Protein AF-V4TVE2-F1 (afdb_monomer_lite)

Sequence (80 aa):
MHSVSGEDISVCVCLSILTSLFDDEGIFDEGKSFNQTRITKLEMRRRLVFICKFASNARPSRGNLKQVFSFLSGGSVDLV

Secondary structure (DSSP, 8-state):
-----HHHHHHHHHHHHHHHHB-TTS-B-TTHHHHHSPPPHHHHHHHHHHHHTT-TT----HHHHHHHHHHHHH------

pLDDT: mean 83.24, std 14.55, range [38.38, 94.44]

Organism: Citrus clementina (NCBI:txid85681)

Foldseek 3Di:
DPPQDPLQVVLLVVLLCQLQQADLVSDGDHRPNLVVDQDDPVSSVVSSVVVCVVVVVHDHDPVSSVVSNCCSRPPPPPPD

Structure (mmCIF, N/CA/C/O backbone):
data_AF-V4TVE2-F1
#
_entry.id   AF-V4TVE2-F1
#
loop_
_atom_site.group_PDB
_atom_site.id
_atom_site.type_symbol
_atom_site.label_atom_id
_atom_site.label_alt_id
_atom_site.label_comp_id
_atom_site.label_asym_id
_atom_site.label_entity_id
_atom_site.label_seq_id
_atom_site.pdbx_PDB_ins_code
_atom_site.Cartn_x
_atom_site.Cartn_y
_atom_site.Cartn_z
_atom_site.occupancy
_atom_site.B_iso_or_equiv
_atom_site.auth_seq_id
_atom_site.auth_comp_id
_atom_site.auth_asym_id
_atom_site.auth_atom_id
_atom_site.pdbx_PDB_model_num
ATOM 1 N N . MET A 1 1 ? 24.970 7.940 -5.680 1.00 40.34 1 MET A N 1
ATOM 2 C CA . MET A 1 1 ? 23.560 8.258 -5.999 1.00 40.34 1 MET A CA 1
ATOM 3 C C . MET A 1 1 ? 22.791 6.947 -6.007 1.00 40.34 1 MET A C 1
ATOM 5 O O . MET A 1 1 ? 23.130 6.089 -6.805 1.00 40.34 1 MET A O 1
ATOM 9 N N . HIS A 1 2 ? 21.859 6.735 -5.073 1.00 51.25 2 HIS A N 1
ATOM 10 C CA . HIS A 1 2 ? 20.965 5.573 -5.129 1.00 51.25 2 HIS A CA 1
ATOM 11 C C . HIS A 1 2 ? 19.858 5.898 -6.132 1.00 51.25 2 HIS A C 1
ATOM 13 O O . HIS A 1 2 ? 19.019 6.752 -5.858 1.00 51.25 2 HIS A O 1
ATOM 19 N N . SER A 1 3 ? 19.919 5.287 -7.313 1.00 47.22 3 SER A N 1
ATOM 20 C CA . SER A 1 3 ? 18.866 5.375 -8.320 1.00 47.22 3 SER A CA 1
ATOM 21 C C . SER A 1 3 ? 17.579 4.808 -7.729 1.00 47.22 3 SER A C 1
ATOM 23 O O . SER A 1 3 ? 17.576 3.670 -7.269 1.00 47.22 3 SER A O 1
ATOM 25 N N . VAL A 1 4 ? 16.513 5.608 -7.708 1.00 54.34 4 VAL A N 1
ATOM 26 C CA . VAL A 1 4 ? 15.163 5.138 -7.384 1.00 54.34 4 VAL A CA 1
ATOM 27 C C . VAL A 1 4 ? 14.804 4.120 -8.460 1.00 54.34 4 VAL A C 1
ATOM 29 O O . VAL A 1 4 ? 14.644 4.489 -9.625 1.00 54.34 4 VAL A O 1
ATOM 32 N N . SER A 1 5 ? 14.773 2.839 -8.109 1.00 67.69 5 SER A N 1
ATOM 33 C CA . SER A 1 5 ? 14.331 1.818 -9.053 1.00 67.69 5 SER A CA 1
ATOM 34 C C . SER A 1 5 ? 12.808 1.910 -9.197 1.00 67.69 5 SER A C 1
ATOM 36 O O . SER A 1 5 ? 12.111 2.330 -8.269 1.00 67.69 5 SER A O 1
ATOM 38 N N . GLY A 1 6 ? 12.260 1.513 -10.350 1.00 70.94 6 GLY A N 1
ATOM 39 C CA . GLY A 1 6 ? 10.802 1.410 -10.510 1.00 70.94 6 GLY A CA 1
ATOM 40 C C . GLY A 1 6 ? 10.159 0.467 -9.481 1.00 70.94 6 GLY A C 1
ATOM 41 O O . GLY A 1 6 ? 8.999 0.644 -9.117 1.00 70.94 6 GLY A O 1
ATOM 42 N N . GLU A 1 7 ? 10.941 -0.479 -8.957 1.00 78.69 7 GLU A N 1
ATOM 43 C CA . GLU A 1 7 ? 10.547 -1.428 -7.916 1.00 78.69 7 GLU A CA 1
ATOM 44 C C . GLU A 1 7 ? 10.347 -0.761 -6.542 1.00 78.69 7 GLU A C 1
ATOM 46 O O . GLU A 1 7 ? 9.427 -1.104 -5.803 1.00 78.69 7 GLU A O 1
ATOM 51 N N . ASP A 1 8 ? 11.139 0.262 -6.210 1.00 82.88 8 ASP A N 1
ATOM 52 C CA . ASP A 1 8 ? 10.973 1.005 -4.953 1.00 82.88 8 ASP A CA 1
ATOM 53 C C . ASP A 1 8 ? 9.650 1.777 -4.923 1.00 82.88 8 ASP A C 1
ATOM 55 O O . ASP A 1 8 ? 8.987 1.866 -3.885 1.00 82.88 8 ASP A O 1
ATOM 59 N N . ILE A 1 9 ? 9.264 2.338 -6.072 1.00 84.44 9 ILE A N 1
ATOM 60 C CA . ILE A 1 9 ? 8.017 3.090 -6.230 1.00 84.44 9 ILE A CA 1
ATOM 61 C C . ILE A 1 9 ? 6.825 2.139 -6.143 1.00 84.44 9 ILE A C 1
ATOM 63 O O . ILE A 1 9 ? 5.889 2.418 -5.390 1.00 84.44 9 ILE A O 1
ATOM 67 N N . SER A 1 10 ? 6.861 1.008 -6.854 1.00 89.25 10 SER A N 1
ATOM 68 C CA . SER A 1 10 ? 5.769 0.030 -6.817 1.00 89.25 10 SER A CA 1
ATOM 69 C C . SER A 1 10 ? 5.574 -0.546 -5.413 1.00 89.25 10 SER A C 1
ATOM 71 O O . SER A 1 10 ? 4.438 -0.611 -4.946 1.00 89.25 10 SER A O 1
ATOM 73 N N . VAL A 1 11 ? 6.653 -0.848 -4.681 1.00 91.44 11 VAL A N 1
ATOM 74 C CA . VAL A 1 11 ? 6.561 -1.288 -3.278 1.00 91.44 11 VAL A CA 1
ATOM 75 C C . VAL A 1 11 ? 5.957 -0.215 -2.378 1.00 91.44 11 VAL A C 1
ATOM 77 O O . VAL A 1 11 ? 5.161 -0.550 -1.505 1.00 91.44 11 VAL A O 1
ATOM 80 N N . CYS A 1 12 ? 6.267 1.067 -2.589 1.00 91.69 12 CYS A N 1
ATOM 81 C CA . CYS A 1 12 ? 5.641 2.147 -1.821 1.00 91.69 12 CYS A CA 1
ATOM 82 C C . CYS A 1 12 ? 4.138 2.264 -2.093 1.00 91.69 12 CYS A C 1
ATOM 84 O O . CYS A 1 12 ? 3.370 2.457 -1.154 1.00 91.69 12 CYS A O 1
ATOM 86 N N . VAL A 1 13 ? 3.713 2.111 -3.349 1.00 92.00 13 VAL A N 1
ATOM 87 C CA . VAL A 1 13 ? 2.289 2.108 -3.715 1.00 92.00 13 VAL A CA 1
ATOM 88 C C . VAL A 1 13 ? 1.580 0.899 -3.104 1.00 92.00 13 VAL A C 1
ATOM 90 O O . VAL A 1 13 ? 0.558 1.071 -2.442 1.00 92.00 13 VAL A O 1
ATOM 93 N N . CYS A 1 14 ? 2.147 -0.304 -3.239 1.00 94.06 14 CYS A N 1
ATOM 94 C CA . CYS A 1 14 ? 1.613 -1.514 -2.612 1.00 94.06 14 CYS A CA 1
ATOM 95 C C . CYS A 1 14 ? 1.521 -1.371 -1.090 1.00 94.06 14 CYS A C 1
ATOM 97 O O . CYS A 1 14 ? 0.520 -1.763 -0.496 1.00 94.06 14 CYS A O 1
ATOM 99 N N . LEU A 1 15 ? 2.538 -0.776 -0.459 1.00 94.44 15 LEU A N 1
ATOM 100 C CA . LEU A 1 15 ? 2.546 -0.517 0.976 1.00 94.44 15 LEU A CA 1
ATOM 101 C C . LEU A 1 15 ? 1.409 0.420 1.379 1.0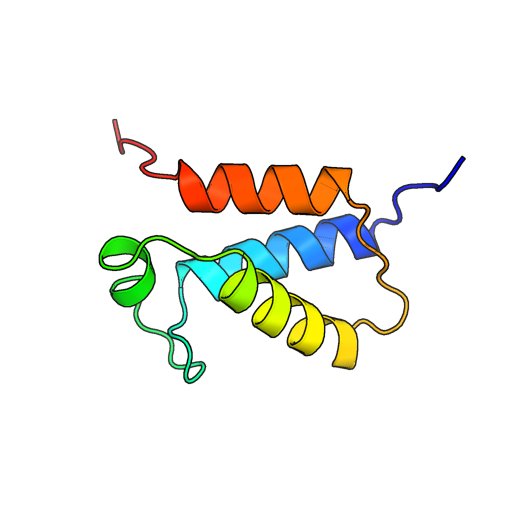0 94.44 15 LEU A C 1
ATOM 103 O O . LEU A 1 15 ? 0.721 0.125 2.353 1.00 94.44 15 LEU A O 1
ATOM 107 N N . SER A 1 16 ? 1.179 1.500 0.632 1.00 93.50 16 SER A N 1
ATOM 108 C CA . SER A 1 16 ? 0.050 2.401 0.878 1.00 93.50 16 SER A CA 1
ATOM 109 C C . SER A 1 16 ? -1.291 1.677 0.736 1.00 93.50 16 SER A C 1
ATOM 111 O O . SER A 1 16 ? -2.095 1.732 1.657 1.00 93.50 16 SER A O 1
ATOM 113 N N . ILE A 1 17 ? -1.507 0.941 -0.360 1.00 93.62 17 ILE A N 1
ATOM 114 C CA . ILE A 1 17 ? -2.769 0.225 -0.629 1.00 93.62 17 ILE A CA 1
ATOM 115 C C . ILE A 1 17 ? -3.057 -0.811 0.457 1.00 93.62 17 ILE A C 1
ATOM 117 O O . ILE A 1 17 ? -4.144 -0.813 1.032 1.00 93.62 17 ILE A O 1
ATOM 121 N N . LEU A 1 18 ? -2.078 -1.670 0.760 1.00 93.12 18 LEU A N 1
ATOM 122 C CA . LEU A 1 18 ? -2.232 -2.687 1.796 1.00 93.12 18 LEU A CA 1
ATOM 123 C C . LEU A 1 18 ? -2.547 -2.036 3.134 1.00 93.12 18 LEU A C 1
ATOM 125 O O . LEU A 1 18 ? -3.409 -2.519 3.853 1.00 93.12 18 LEU A O 1
ATOM 129 N N . THR A 1 19 ? -1.871 -0.936 3.455 1.00 93.00 19 THR A N 1
ATOM 130 C CA . THR A 1 19 ? -2.084 -0.223 4.715 1.00 93.00 19 THR A CA 1
ATOM 131 C C . THR A 1 19 ? -3.455 0.445 4.806 1.00 93.00 19 THR A C 1
ATOM 133 O O . THR A 1 19 ? -4.036 0.479 5.885 1.00 93.00 19 THR A O 1
ATOM 136 N N . SER A 1 20 ? -3.975 0.955 3.693 1.00 92.12 20 SER A N 1
ATOM 137 C CA . SER A 1 20 ? -5.249 1.673 3.663 1.00 92.12 20 SER A CA 1
ATOM 138 C C . SER A 1 20 ? -6.479 0.775 3.576 1.00 92.12 20 SER A C 1
ATOM 140 O O . SER A 1 20 ? -7.548 1.250 3.929 1.00 92.12 20 SER A O 1
ATOM 142 N N . LEU A 1 21 ? -6.369 -0.464 3.082 1.00 93.56 21 LEU A N 1
ATOM 143 C CA . LEU A 1 21 ? -7.538 -1.302 2.754 1.00 93.56 21 LEU A CA 1
ATOM 144 C C . LEU A 1 21 ? -7.636 -2.622 3.524 1.00 93.56 21 LEU A C 1
ATOM 146 O O . LEU A 1 21 ? -8.661 -3.297 3.434 1.00 93.56 21 LEU A O 1
ATOM 150 N N . PHE A 1 22 ? -6.563 -3.018 4.205 1.00 92.38 22 PHE A N 1
ATOM 151 C CA . PHE A 1 22 ? -6.499 -4.278 4.931 1.00 92.38 22 PHE A CA 1
ATOM 152 C C . PHE A 1 22 ? -6.194 -4.017 6.400 1.00 92.38 22 PHE A C 1
ATOM 154 O O . PHE A 1 22 ? -5.386 -3.140 6.736 1.00 92.38 22 PHE A O 1
ATOM 161 N N . ASP A 1 23 ? -6.782 -4.820 7.274 1.00 90.56 23 ASP A N 1
ATOM 162 C CA . ASP A 1 23 ? -6.441 -4.825 8.691 1.00 90.56 23 ASP A CA 1
ATOM 163 C C . ASP A 1 23 ? -5.061 -5.468 8.951 1.00 90.56 23 ASP A C 1
ATOM 165 O O . ASP A 1 23 ? -4.317 -5.824 8.028 1.00 90.56 23 ASP A O 1
ATOM 169 N N . ASP A 1 24 ? -4.672 -5.558 10.223 1.00 85.88 24 ASP A N 1
ATOM 170 C CA . ASP A 1 24 ? -3.385 -6.139 10.625 1.00 85.88 24 ASP A CA 1
ATOM 171 C C . ASP A 1 24 ? -3.347 -7.677 10.503 1.00 85.88 24 ASP A C 1
ATOM 173 O O . ASP A 1 24 ? -2.257 -8.258 10.501 1.00 85.88 24 ASP A O 1
ATOM 177 N N . GLU A 1 25 ? -4.502 -8.335 10.350 1.00 89.44 25 GLU A N 1
ATOM 178 C CA . GLU A 1 25 ? -4.609 -9.773 10.060 1.00 89.44 25 GLU A CA 1
ATOM 179 C C . GLU A 1 25 ? -4.541 -10.068 8.550 1.00 89.44 25 GLU A C 1
ATOM 181 O O . GLU A 1 25 ? -4.393 -11.222 8.139 1.00 89.44 25 GLU A O 1
ATOM 186 N N . GLY A 1 26 ? -4.577 -9.027 7.713 1.00 88.81 26 GLY A N 1
ATOM 187 C CA . GLY A 1 26 ? -4.557 -9.137 6.257 1.00 88.81 26 GLY A CA 1
ATOM 188 C C . GLY A 1 26 ? -5.936 -9.386 5.648 1.00 88.81 26 GLY A C 1
ATOM 189 O O . GLY A 1 26 ? -6.015 -9.825 4.498 1.00 88.81 26 GLY A O 1
ATOM 190 N N . ILE A 1 27 ? -7.013 -9.107 6.383 1.00 93.62 27 ILE A N 1
ATOM 191 C CA . ILE A 1 27 ? -8.382 -9.154 5.872 1.00 93.62 27 ILE A CA 1
ATOM 192 C C . ILE A 1 27 ? -8.717 -7.811 5.228 1.00 93.62 27 ILE A C 1
ATOM 194 O O . ILE A 1 27 ? -8.456 -6.743 5.778 1.00 93.62 27 ILE A O 1
ATOM 198 N N . PHE A 1 28 ? -9.288 -7.870 4.025 1.00 93.81 28 PHE A N 1
ATOM 199 C CA . PHE A 1 28 ? -9.785 -6.687 3.335 1.00 93.81 28 PHE A CA 1
ATOM 200 C C . PHE A 1 28 ? -11.019 -6.152 4.062 1.00 93.81 28 PHE A C 1
ATOM 202 O O . PHE A 1 28 ? -12.054 -6.820 4.109 1.00 93.81 28 PHE A O 1
ATOM 209 N N . ASP A 1 29 ? -10.913 -4.948 4.611 1.00 94.19 29 ASP A N 1
ATOM 210 C CA . ASP A 1 29 ? -11.952 -4.336 5.439 1.00 94.19 29 ASP A CA 1
ATOM 211 C C . ASP A 1 29 ? -12.414 -2.972 4.905 1.00 94.19 29 ASP A C 1
ATOM 213 O O . ASP A 1 29 ? -13.098 -2.227 5.609 1.00 94.19 29 ASP A O 1
ATOM 217 N N . GLU A 1 30 ? -12.044 -2.650 3.661 1.00 93.44 30 GLU A N 1
ATOM 218 C CA . GLU A 1 30 ? -12.349 -1.377 2.991 1.00 93.44 30 GLU A CA 1
ATOM 219 C C . GLU A 1 30 ? -11.786 -0.154 3.738 1.00 93.44 30 GLU A C 1
ATOM 221 O O . GLU A 1 30 ? -12.289 0.961 3.600 1.00 93.44 30 GLU A O 1
ATOM 226 N N . GLY A 1 31 ? -10.741 -0.354 4.547 1.00 90.06 31 GLY A N 1
ATOM 227 C CA . GLY A 1 31 ? -10.085 0.709 5.301 1.00 90.06 31 GLY A CA 1
ATOM 228 C C . GLY A 1 31 ? -10.800 1.110 6.583 1.00 90.06 31 GLY A C 1
ATOM 229 O O . GLY A 1 31 ? -10.480 2.153 7.157 1.00 90.06 31 GLY A O 1
ATOM 230 N N . LYS A 1 32 ? -11.744 0.300 7.078 1.00 90.50 32 LYS A N 1
ATOM 231 C CA . LYS A 1 32 ? -12.425 0.548 8.362 1.00 90.50 32 LYS A CA 1
ATOM 232 C C . LYS A 1 32 ? -11.423 0.649 9.513 1.00 90.50 32 LYS A C 1
ATOM 234 O O . LYS A 1 32 ? -11.460 1.625 10.263 1.00 90.50 32 LYS A O 1
ATOM 239 N N . SER A 1 33 ? -10.486 -0.292 9.603 1.00 88.25 33 SER A N 1
ATOM 240 C CA . SER A 1 33 ? -9.434 -0.319 10.626 1.00 88.25 33 SER A CA 1
ATOM 241 C C . SER A 1 33 ? -8.473 0.855 10.467 1.00 88.25 33 SER A C 1
ATOM 243 O O . SER A 1 33 ? -8.139 1.511 11.455 1.00 88.25 33 SER A O 1
ATOM 245 N N . PHE A 1 34 ? -8.077 1.171 9.229 1.00 88.00 34 PHE A N 1
ATOM 246 C CA . PHE A 1 34 ? -7.204 2.308 8.926 1.00 88.00 34 PHE A CA 1
ATOM 247 C C . PHE A 1 34 ? -7.842 3.651 9.317 1.00 88.00 34 PHE A C 1
ATOM 249 O O . PHE A 1 34 ? -7.177 4.505 9.893 1.00 88.00 34 PHE A O 1
ATOM 256 N N . ASN A 1 35 ? -9.141 3.830 9.070 1.00 85.25 35 ASN A N 1
ATOM 257 C CA . ASN A 1 35 ? -9.857 5.061 9.418 1.00 85.25 35 ASN A CA 1
ATOM 258 C C . ASN A 1 35 ? -10.075 5.217 10.930 1.00 85.25 35 ASN A C 1
ATOM 260 O O . ASN A 1 35 ? -10.151 6.335 11.438 1.00 85.25 35 ASN A O 1
ATOM 264 N N . GLN A 1 36 ? -10.189 4.105 11.658 1.00 83.06 36 GLN A N 1
ATOM 265 C CA . GLN A 1 36 ? -10.389 4.113 13.109 1.00 83.06 36 GLN A CA 1
ATOM 266 C C . GLN A 1 36 ? -9.082 4.256 13.890 1.00 83.06 36 GLN A C 1
ATOM 268 O O . GLN A 1 36 ? -9.082 4.793 15.000 1.00 83.06 36 GLN A O 1
ATOM 273 N N . THR A 1 37 ? -7.966 3.778 13.337 1.00 77.19 37 THR A N 1
ATOM 274 C CA . THR A 1 37 ? -6.681 3.738 14.034 1.00 77.19 37 THR A CA 1
ATOM 275 C C . THR A 1 37 ? -5.621 4.561 13.325 1.00 77.19 37 THR A C 1
ATOM 277 O O . THR A 1 37 ? -5.381 4.455 12.128 1.00 77.19 37 THR A O 1
ATOM 280 N N . ARG A 1 38 ? -4.905 5.385 14.092 1.00 80.94 38 ARG A N 1
ATOM 281 C CA . ARG A 1 38 ? -3.759 6.106 13.546 1.00 80.94 38 ARG A CA 1
ATOM 282 C C . ARG A 1 38 ? -2.643 5.112 13.235 1.00 80.94 38 ARG A C 1
ATOM 284 O O . ARG A 1 38 ? -2.101 4.493 14.152 1.00 80.94 38 ARG A O 1
ATOM 291 N N . ILE A 1 39 ? -2.246 5.030 11.966 1.00 86.25 39 ILE A N 1
ATOM 292 C CA . ILE A 1 39 ? -1.134 4.177 11.541 1.00 86.25 39 ILE A CA 1
ATOM 293 C C . ILE A 1 39 ? 0.130 4.483 12.348 1.00 86.25 39 ILE A C 1
ATOM 295 O O . ILE A 1 39 ? 0.597 5.625 12.440 1.00 86.25 39 ILE A O 1
ATOM 299 N N . THR A 1 40 ? 0.719 3.437 12.924 1.00 89.00 40 THR A N 1
ATOM 300 C CA . THR A 1 40 ? 1.998 3.549 13.622 1.00 89.00 40 THR A CA 1
ATOM 301 C C . THR A 1 40 ? 3.153 3.235 12.675 1.00 89.00 40 THR A C 1
ATOM 303 O O . THR A 1 40 ? 3.027 2.494 11.698 1.00 89.00 40 THR A O 1
ATOM 306 N N . LYS A 1 41 ? 4.342 3.762 12.989 1.00 89.12 41 LYS A N 1
ATOM 307 C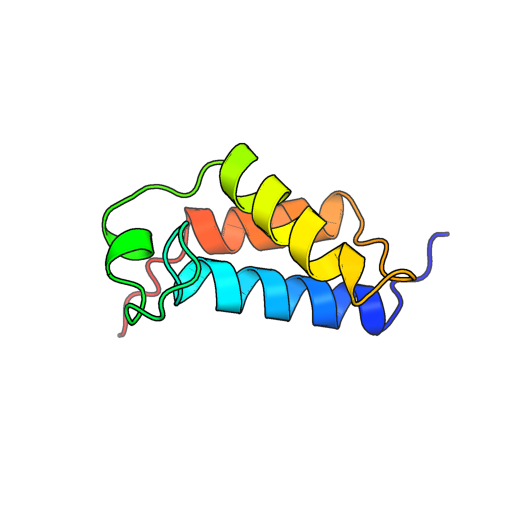 CA . LYS A 1 41 ? 5.568 3.415 12.250 1.00 89.12 41 LYS A CA 1
ATOM 308 C C . LYS A 1 41 ? 5.878 1.916 12.319 1.00 89.12 41 LYS A C 1
ATOM 310 O O . LYS A 1 41 ? 6.535 1.400 11.418 1.00 89.12 41 LYS A O 1
ATOM 315 N N . LEU A 1 42 ? 5.454 1.243 13.393 1.00 89.88 42 LEU A N 1
ATOM 316 C CA . LEU A 1 42 ? 5.675 -0.186 13.582 1.00 89.88 42 LEU A CA 1
ATOM 317 C C . LEU A 1 42 ? 4.799 -1.002 12.630 1.00 89.88 42 LEU A C 1
ATOM 319 O O . LEU A 1 42 ? 5.341 -1.856 11.932 1.00 89.88 42 LEU A O 1
ATOM 323 N N . GLU A 1 43 ? 3.507 -0.681 12.532 1.00 89.19 43 GLU A N 1
ATOM 324 C CA . GLU A 1 43 ? 2.588 -1.363 11.608 1.00 89.19 43 GLU A CA 1
ATOM 325 C C . GLU A 1 43 ? 3.022 -1.178 10.154 1.00 89.19 43 GLU A C 1
ATOM 327 O O . GLU A 1 43 ? 3.188 -2.153 9.418 1.00 89.19 43 GLU A O 1
ATOM 332 N N . MET A 1 44 ? 3.366 0.054 9.763 1.00 91.38 44 MET A N 1
ATOM 333 C CA . MET A 1 44 ? 3.900 0.313 8.423 1.00 91.38 44 MET A CA 1
ATOM 334 C C . MET A 1 44 ? 5.184 -0.493 8.155 1.00 91.38 44 MET A C 1
ATOM 336 O O . MET A 1 44 ? 5.371 -1.037 7.066 1.00 91.38 44 MET A O 1
ATOM 340 N N . AR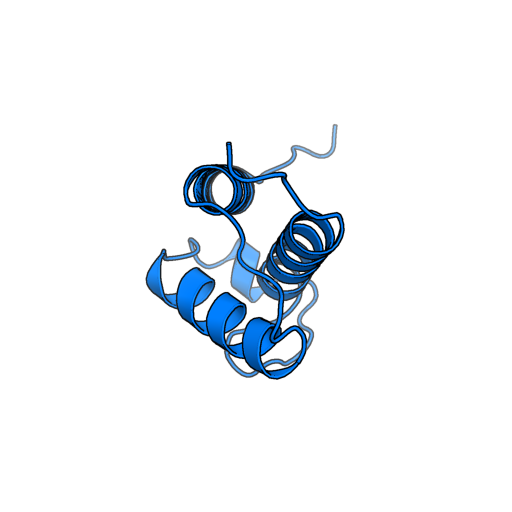G A 1 45 ? 6.081 -0.613 9.148 1.00 91.56 45 ARG A N 1
ATOM 341 C CA . A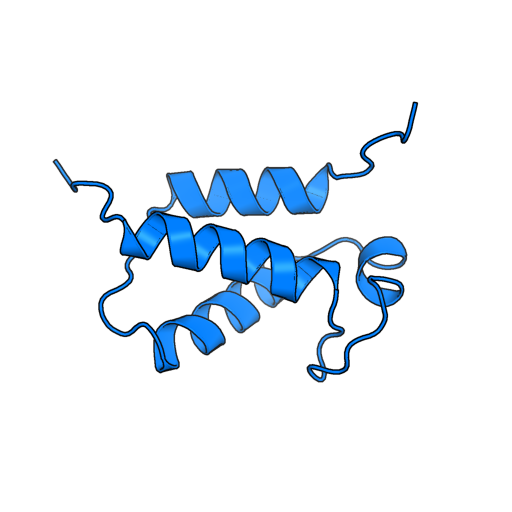RG A 1 45 ? 7.310 -1.410 9.013 1.00 91.56 45 ARG A CA 1
ATOM 342 C C . ARG A 1 45 ? 7.010 -2.902 8.862 1.00 91.56 45 ARG A C 1
ATOM 344 O O . ARG A 1 45 ? 7.673 -3.548 8.055 1.00 91.56 45 ARG A O 1
ATOM 351 N N . ARG A 1 46 ? 6.057 -3.454 9.618 1.00 92.12 46 ARG A N 1
ATOM 352 C CA . ARG A 1 46 ? 5.661 -4.870 9.508 1.00 92.12 46 ARG A CA 1
ATOM 353 C C . ARG A 1 46 ? 5.155 -5.186 8.103 1.00 92.12 46 ARG A C 1
ATOM 355 O O . ARG A 1 46 ? 5.644 -6.130 7.484 1.00 92.12 46 ARG A O 1
ATOM 362 N N . ARG A 1 47 ? 4.270 -4.338 7.573 1.00 92.00 47 ARG A N 1
ATOM 363 C CA . ARG A 1 47 ? 3.723 -4.464 6.213 1.00 92.00 47 ARG A CA 1
ATOM 364 C C . ARG A 1 47 ? 4.811 -4.322 5.142 1.00 92.00 47 ARG A C 1
ATOM 366 O O . ARG A 1 47 ? 4.865 -5.127 4.219 1.00 92.00 47 ARG A O 1
ATOM 373 N N . LEU A 1 48 ? 5.754 -3.390 5.306 1.00 92.81 48 LEU A N 1
ATOM 374 C CA . LEU A 1 48 ? 6.911 -3.274 4.407 1.00 92.81 48 LEU A CA 1
ATOM 375 C C . LEU A 1 48 ? 7.765 -4.551 4.398 1.00 92.81 48 LEU A C 1
ATOM 377 O O . LEU A 1 48 ? 8.105 -5.052 3.330 1.00 92.81 48 LEU A O 1
ATOM 381 N N . VAL A 1 49 ? 8.097 -5.093 5.576 1.00 91.69 49 VAL A N 1
ATOM 382 C CA . VAL A 1 49 ? 8.879 -6.338 5.688 1.00 91.69 49 VAL A CA 1
ATOM 383 C C . VAL A 1 49 ? 8.154 -7.497 5.010 1.00 91.69 49 VAL A C 1
ATOM 385 O O . VAL A 1 49 ? 8.807 -8.316 4.369 1.00 91.69 49 VAL A O 1
ATOM 388 N N . PHE A 1 50 ? 6.825 -7.560 5.117 1.00 91.50 50 PHE A N 1
ATOM 389 C CA . PHE A 1 50 ? 6.022 -8.553 4.410 1.00 91.50 50 PHE A CA 1
ATOM 390 C C . PHE A 1 50 ? 6.159 -8.426 2.887 1.00 91.50 50 PHE A C 1
ATOM 392 O O . PHE A 1 50 ? 6.497 -9.412 2.239 1.00 91.50 50 PHE A O 1
ATOM 399 N N . ILE A 1 51 ? 5.983 -7.228 2.321 1.00 91.12 51 ILE A N 1
ATOM 400 C CA . ILE A 1 51 ? 6.097 -7.001 0.867 1.00 91.12 51 ILE A CA 1
ATOM 401 C C . ILE A 1 51 ? 7.503 -7.349 0.362 1.00 91.12 51 ILE A C 1
ATOM 403 O O . ILE A 1 51 ? 7.646 -8.024 -0.657 1.00 91.12 51 ILE A O 1
ATOM 407 N N . CYS A 1 52 ? 8.548 -6.962 1.099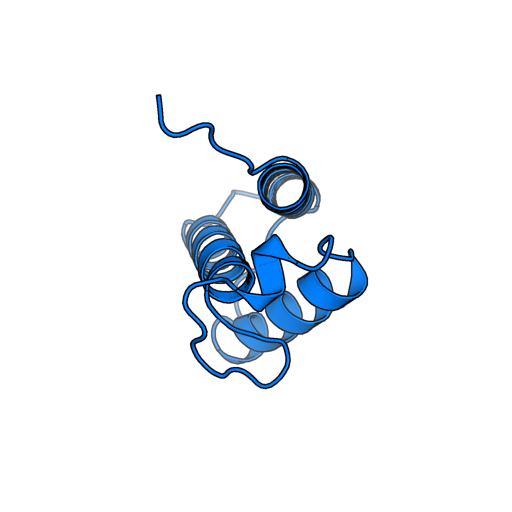 1.00 89.19 52 CYS A N 1
ATOM 408 C CA . CYS A 1 52 ? 9.937 -7.260 0.741 1.00 89.19 52 CYS A CA 1
ATOM 409 C C . CYS A 1 52 ? 10.272 -8.764 0.742 1.00 89.19 52 CYS A C 1
ATOM 411 O O . CYS A 1 52 ? 11.289 -9.143 0.168 1.00 89.19 52 CYS A O 1
ATOM 413 N N . LYS A 1 53 ? 9.435 -9.639 1.327 1.00 90.19 53 LYS A N 1
ATOM 414 C CA . LYS A 1 53 ? 9.585 -11.097 1.142 1.00 90.19 53 LYS A CA 1
ATOM 415 C C . LYS A 1 53 ? 9.347 -11.519 -0.309 1.00 90.19 53 LYS A C 1
ATOM 417 O O . LYS A 1 53 ? 9.914 -12.516 -0.742 1.00 90.19 53 LYS A O 1
ATOM 422 N N . PHE A 1 54 ? 8.515 -10.776 -1.036 1.00 88.62 54 PHE A N 1
ATOM 423 C CA . PHE A 1 54 ? 8.134 -11.062 -2.420 1.00 88.62 54 PHE A CA 1
ATOM 424 C C . PHE A 1 54 ? 8.867 -10.161 -3.420 1.00 88.62 54 PHE A C 1
ATOM 426 O O . PHE A 1 54 ? 9.163 -10.595 -4.528 1.00 88.62 54 PHE A O 1
ATOM 433 N N . ALA A 1 55 ? 9.202 -8.933 -3.017 1.00 87.94 55 ALA A N 1
ATOM 434 C CA . ALA A 1 55 ? 10.015 -7.987 -3.781 1.00 87.94 55 ALA A CA 1
ATOM 435 C C . ALA A 1 55 ? 11.409 -7.861 -3.144 1.00 87.94 55 ALA A C 1
ATOM 437 O O . ALA A 1 55 ? 11.729 -6.864 -2.495 1.00 87.94 55 ALA A O 1
ATOM 438 N N . SER A 1 56 ? 12.220 -8.915 -3.264 1.00 81.38 56 SER A N 1
ATOM 439 C CA . SER A 1 56 ? 13.508 -9.048 -2.565 1.00 81.38 56 SER A CA 1
ATOM 440 C C . SER A 1 56 ? 14.582 -8.051 -3.017 1.00 81.38 56 SER A C 1
ATOM 442 O O . SER A 1 56 ? 15.533 -7.809 -2.272 1.00 81.38 56 SER A O 1
ATOM 444 N N . ASN A 1 57 ? 14.425 -7.453 -4.200 1.00 83.81 57 ASN A N 1
ATOM 445 C CA . ASN A 1 57 ? 15.327 -6.430 -4.729 1.00 83.81 57 ASN A CA 1
ATOM 446 C C . ASN A 1 57 ? 14.883 -5.002 -4.371 1.00 83.81 57 ASN A C 1
ATOM 448 O O . ASN A 1 57 ? 15.689 -4.072 -4.458 1.00 83.81 57 ASN A O 1
ATOM 452 N N . ALA A 1 58 ? 13.640 -4.827 -3.908 1.00 82.31 58 ALA A N 1
ATOM 453 C CA . ALA A 1 58 ? 13.127 -3.532 -3.497 1.00 82.31 58 ALA A CA 1
ATOM 454 C C . ALA A 1 58 ? 13.871 -3.014 -2.265 1.00 82.31 58 ALA A C 1
ATOM 456 O O . ALA A 1 58 ? 13.973 -3.675 -1.224 1.00 82.31 58 ALA A O 1
ATOM 457 N N . ARG A 1 59 ? 14.347 -1.776 -2.354 1.00 83.19 59 ARG A N 1
ATOM 458 C CA . ARG A 1 59 ? 15.064 -1.097 -1.280 1.00 83.19 59 ARG A CA 1
ATOM 459 C C . ARG A 1 59 ? 14.587 0.351 -1.161 1.00 83.19 59 ARG A C 1
ATOM 461 O O . ARG A 1 59 ? 15.390 1.278 -1.324 1.00 83.19 59 ARG A O 1
ATOM 468 N N . PRO A 1 60 ? 13.299 0.563 -0.818 1.00 84.94 60 PRO A N 1
ATOM 469 C CA . PRO A 1 60 ? 12.729 1.895 -0.729 1.00 84.94 60 PRO A CA 1
ATOM 470 C C . PRO A 1 60 ? 13.542 2.762 0.228 1.00 84.94 60 PRO A C 1
ATOM 472 O O . PRO A 1 60 ? 13.878 2.366 1.350 1.00 84.94 60 PRO A O 1
ATOM 475 N N . SER A 1 61 ? 13.883 3.967 -0.226 1.00 88.75 61 SER A N 1
ATOM 476 C CA . SER A 1 61 ? 14.719 4.859 0.566 1.00 88.75 61 SER A CA 1
ATOM 477 C C . SER A 1 61 ? 13.973 5.354 1.806 1.00 88.75 61 SER A C 1
ATOM 479 O O . SER A 1 61 ? 12.741 5.396 1.868 1.00 88.75 61 SER A O 1
ATOM 481 N N . ARG A 1 62 ? 14.726 5.851 2.790 1.00 86.62 62 ARG A N 1
ATOM 482 C CA . ARG A 1 62 ? 14.145 6.533 3.955 1.00 86.62 62 ARG A CA 1
ATOM 483 C C . ARG A 1 62 ? 13.240 7.710 3.550 1.00 86.62 62 ARG A C 1
ATOM 485 O O . ARG A 1 62 ? 12.278 7.993 4.259 1.00 86.62 62 ARG A O 1
ATOM 492 N N . GLY A 1 63 ? 13.538 8.380 2.432 1.00 88.38 63 GLY A N 1
ATOM 493 C CA . GLY A 1 63 ? 12.701 9.444 1.873 1.00 88.38 63 GLY A CA 1
ATOM 494 C C . GLY A 1 63 ? 11.350 8.921 1.386 1.00 88.38 63 GLY A C 1
ATOM 495 O O . GLY A 1 63 ? 10.320 9.462 1.783 1.00 88.38 63 GLY A O 1
ATOM 496 N N . ASN A 1 64 ? 11.350 7.816 0.634 1.00 89.00 64 ASN A N 1
ATOM 497 C CA . ASN A 1 64 ? 10.127 7.163 0.159 1.00 89.00 64 ASN A CA 1
ATOM 498 C C . ASN A 1 64 ? 9.236 6.728 1.332 1.00 89.00 64 ASN A C 1
ATOM 500 O O . ASN A 1 64 ? 8.054 7.055 1.377 1.00 89.00 64 ASN A O 1
ATOM 504 N N . LEU A 1 65 ? 9.822 6.070 2.338 1.00 91.31 65 LEU A N 1
ATOM 505 C CA . LEU A 1 65 ? 9.082 5.632 3.526 1.00 91.31 65 LEU A CA 1
ATOM 506 C C . LEU A 1 65 ? 8.512 6.809 4.326 1.00 91.31 65 LEU A C 1
ATOM 508 O O . LEU A 1 65 ? 7.429 6.698 4.894 1.00 91.31 65 LEU A O 1
ATOM 512 N N . LYS A 1 66 ? 9.213 7.951 4.362 1.00 90.62 66 LYS A N 1
ATOM 513 C CA . LYS A 1 66 ? 8.693 9.178 4.980 1.00 90.62 66 LYS A CA 1
ATOM 514 C C . LYS A 1 6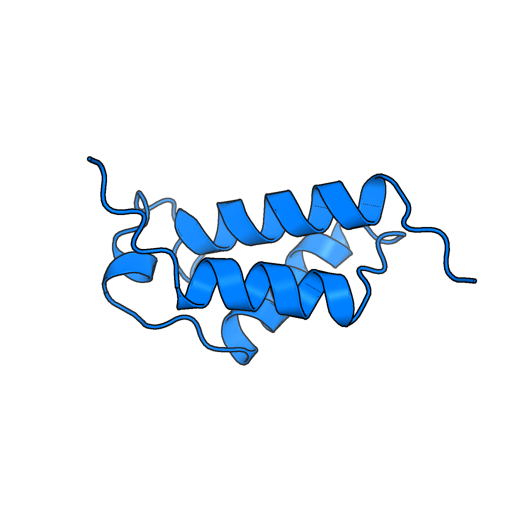6 ? 7.483 9.716 4.212 1.00 90.62 66 LYS A C 1
ATOM 516 O O . LYS A 1 66 ? 6.532 10.145 4.857 1.00 90.62 66 LYS A O 1
ATOM 521 N N . GLN A 1 67 ? 7.505 9.689 2.878 1.00 89.94 67 GLN A N 1
ATOM 522 C CA . GLN A 1 67 ? 6.370 10.118 2.052 1.00 89.94 67 GLN A CA 1
ATOM 523 C C . GLN A 1 67 ? 5.156 9.206 2.246 1.00 89.94 67 GLN A C 1
ATOM 525 O O . GLN A 1 67 ? 4.070 9.715 2.503 1.00 89.94 67 GLN A O 1
ATOM 530 N N . VAL A 1 68 ? 5.348 7.882 2.230 1.00 91.25 68 VAL A N 1
ATOM 531 C CA . VAL A 1 68 ? 4.275 6.908 2.501 1.00 91.25 68 VAL A CA 1
ATOM 532 C C . VAL A 1 68 ? 3.700 7.107 3.902 1.00 91.25 68 VAL A C 1
ATOM 534 O O . VAL A 1 68 ? 2.491 7.237 4.059 1.00 91.25 68 VAL A O 1
ATOM 537 N N . PHE A 1 69 ? 4.553 7.226 4.925 1.00 90.75 69 PHE A N 1
ATOM 538 C CA . PHE A 1 69 ? 4.082 7.472 6.288 1.00 90.75 69 PHE A CA 1
ATOM 539 C C . PHE A 1 69 ? 3.323 8.799 6.407 1.00 90.75 69 PHE A C 1
ATOM 541 O O . PHE A 1 69 ? 2.321 8.866 7.110 1.00 90.75 69 PHE A O 1
ATOM 548 N N . SER A 1 70 ? 3.785 9.850 5.722 1.00 89.75 70 SER A N 1
ATOM 549 C CA . SER A 1 70 ? 3.106 11.148 5.700 1.00 89.75 70 SER A CA 1
ATOM 550 C C . SER A 1 70 ? 1.737 11.062 5.029 1.00 89.75 70 SER A C 1
ATOM 552 O O . SER A 1 70 ? 0.788 11.632 5.554 1.00 89.75 70 SER A O 1
ATOM 554 N N . PHE A 1 71 ? 1.632 10.334 3.913 1.00 89.31 71 PHE A N 1
ATOM 555 C CA . PHE A 1 71 ? 0.366 10.066 3.231 1.00 89.31 71 PHE A CA 1
ATOM 556 C C . PHE A 1 71 ? -0.604 9.321 4.154 1.00 89.31 71 PHE A C 1
ATOM 558 O O . PHE A 1 71 ? -1.705 9.794 4.400 1.00 89.31 71 PHE A O 1
ATOM 565 N N . LEU A 1 72 ? -0.159 8.220 4.761 1.00 88.69 72 LEU A N 1
ATOM 566 C CA . LEU A 1 72 ? -0.983 7.407 5.659 1.00 88.69 72 LEU A CA 1
ATOM 567 C C . LEU A 1 72 ? -1.353 8.128 6.966 1.00 88.69 72 LEU A C 1
ATOM 569 O O . LEU A 1 72 ? -2.369 7.825 7.574 1.00 88.69 72 LEU A O 1
ATOM 573 N N . SER A 1 73 ? -0.533 9.078 7.419 1.00 84.69 73 SER A N 1
ATOM 574 C CA . SER A 1 73 ? -0.785 9.832 8.657 1.00 84.69 73 SER A CA 1
ATOM 575 C C . SER A 1 73 ? -1.635 11.088 8.456 1.00 84.69 73 SER A C 1
ATOM 577 O O . SER A 1 73 ? -2.059 11.672 9.452 1.00 84.69 73 SER A O 1
ATOM 579 N N . GLY A 1 74 ? -1.808 11.545 7.212 1.00 74.75 74 GLY A N 1
ATOM 580 C CA . GLY A 1 74 ? -2.532 12.771 6.853 1.00 74.75 74 GLY A CA 1
ATOM 581 C C . GLY A 1 74 ? -3.636 12.558 5.815 1.00 74.75 74 GLY A C 1
ATOM 582 O O . GLY A 1 74 ? -4.209 13.530 5.339 1.00 74.75 74 GLY A O 1
ATOM 583 N N . GLY A 1 75 ? -3.919 11.306 5.451 1.00 57.47 75 GLY A N 1
ATOM 584 C CA . GLY A 1 75 ? -4.864 10.909 4.412 1.00 57.47 75 GLY A CA 1
ATOM 585 C C . GLY A 1 75 ? -6.319 10.879 4.868 1.00 57.47 75 GLY A C 1
ATOM 586 O O . GLY A 1 75 ? -7.015 9.918 4.572 1.00 57.47 75 GLY A O 1
ATOM 587 N N . SER A 1 76 ? -6.793 11.932 5.533 1.00 49.97 76 SER A N 1
ATOM 588 C CA . SER A 1 76 ? -8.156 12.387 5.260 1.00 49.97 76 SER A CA 1
ATOM 589 C C . SER A 1 76 ? -8.048 13.195 3.974 1.00 49.97 76 SER A C 1
ATOM 591 O O . SER A 1 76 ? -7.830 14.403 4.006 1.00 49.97 76 SER A O 1
ATOM 593 N N . VAL A 1 77 ? -8.090 12.524 2.822 1.00 48.28 77 VAL A N 1
ATOM 594 C CA . VAL A 1 77 ? -8.505 13.239 1.619 1.00 48.28 77 VAL A CA 1
ATOM 595 C C . VAL A 1 77 ? -9.964 13.589 1.869 1.00 48.28 77 VAL A C 1
ATOM 597 O O . VAL A 1 77 ? -10.822 12.710 1.846 1.00 48.28 77 VAL A O 1
ATOM 600 N N . ASP A 1 78 ? -10.232 14.846 2.222 1.00 44.97 78 ASP A N 1
ATOM 601 C CA . ASP A 1 78 ? -11.580 15.384 2.113 1.00 44.97 78 ASP A CA 1
ATOM 602 C C . ASP A 1 78 ? -12.026 15.101 0.675 1.00 44.97 78 ASP A C 1
ATOM 604 O O . ASP A 1 78 ? -11.472 15.639 -0.287 1.00 44.97 78 ASP A O 1
ATOM 608 N N . LEU A 1 79 ? -12.965 14.166 0.530 1.00 42.50 79 LEU A N 1
ATOM 609 C CA . LEU A 1 79 ? -13.771 14.043 -0.672 1.00 42.50 79 LEU A CA 1
ATOM 610 C C . LEU A 1 79 ? -14.579 15.341 -0.756 1.00 42.50 79 LEU A C 1
ATOM 612 O O . LEU A 1 79 ? -15.612 15.469 -0.102 1.00 42.50 79 LEU A O 1
ATOM 616 N N . VAL A 1 80 ? -14.034 16.318 -1.484 1.00 38.38 80 VAL A N 1
ATOM 617 C CA . VAL A 1 80 ? -14.753 17.517 -1.935 1.00 38.38 80 VAL A CA 1
ATOM 618 C C . VAL A 1 80 ? -15.698 17.134 -3.063 1.00 38.38 80 VAL A C 1
ATOM 620 O O . VAL A 1 80 ? -15.252 16.388 -3.967 1.00 38.38 80 VAL A O 1
#

Radius of gyration: 12.76 Å; chains: 1; bounding box: 38×29×24 Å

InterPro domains:
  IPR007306 tRNA A64-2'-O-ribosylphosphate transferase [PTHR31811] (2-74)
  IPR033421 Rit1, DUSP-like domain [PF04179] (3-72)